Protein AF-A0A538EUS8-F1 (afdb_monomer)

Structure (mmCIF, N/CA/C/O backbone):
data_AF-A0A538EUS8-F1
#
_entry.id   AF-A0A538EUS8-F1
#
loop_
_atom_site.group_PDB
_atom_site.id
_atom_site.type_symbol
_atom_site.label_atom_id
_atom_site.label_alt_id
_atom_site.label_comp_id
_atom_site.label_asym_id
_atom_site.label_entity_id
_atom_site.label_seq_id
_atom_site.pdbx_PDB_ins_code
_atom_site.Cartn_x
_atom_site.Cartn_y
_atom_site.Cartn_z
_atom_site.occupancy
_atom_site.B_iso_or_equiv
_atom_site.auth_seq_id
_atom_site.auth_comp_id
_atom_site.auth_asym_id
_atom_site.auth_atom_id
_atom_site.pdbx_PDB_model_num
ATOM 1 N N . PHE A 1 1 ? -27.873 -6.594 20.654 1.00 51.47 1 PHE A N 1
ATOM 2 C CA . PHE A 1 1 ? -27.696 -7.081 22.037 1.00 51.47 1 PHE A CA 1
ATOM 3 C C . PHE A 1 1 ? -28.253 -6.101 23.078 1.00 51.47 1 PHE A C 1
ATOM 5 O O . PHE A 1 1 ? -29.134 -6.495 23.825 1.00 51.47 1 PHE A O 1
ATOM 12 N N . LEU A 1 2 ? -27.895 -4.807 23.049 1.00 45.22 2 LEU A N 1
ATOM 13 C CA . LEU A 1 2 ? -28.419 -3.790 23.991 1.00 45.22 2 LEU A CA 1
ATOM 14 C C . LEU A 1 2 ? -29.955 -3.593 23.990 1.00 45.22 2 LEU A C 1
ATOM 16 O O . LEU A 1 2 ? -30.515 -3.174 24.993 1.00 45.22 2 LEU A O 1
ATOM 20 N N . LYS A 1 3 ? -30.667 -3.948 22.908 1.00 45.25 3 LYS A N 1
ATOM 21 C CA . LYS A 1 3 ? -32.144 -3.866 22.838 1.00 45.25 3 LYS A CA 1
ATOM 22 C C . LYS A 1 3 ? -32.877 -4.938 23.659 1.00 45.25 3 LYS A C 1
ATOM 24 O O . LYS A 1 3 ? -34.002 -4.697 24.077 1.00 45.25 3 LYS A O 1
ATOM 29 N N . LEU A 1 4 ? -32.254 -6.094 23.906 1.00 46.91 4 LEU A N 1
ATOM 30 C CA . LEU A 1 4 ? -32.854 -7.154 24.732 1.00 46.91 4 LEU A CA 1
ATOM 31 C C . LEU A 1 4 ? -32.669 -6.904 26.237 1.00 46.91 4 LEU A C 1
ATOM 33 O O . LEU A 1 4 ? -33.406 -7.476 27.031 1.00 46.91 4 LEU A O 1
ATOM 37 N N . LEU A 1 5 ? -31.759 -6.003 26.629 1.00 50.53 5 LEU A N 1
ATOM 38 C CA . LEU A 1 5 ? -31.560 -5.621 28.032 1.00 50.53 5 LEU A CA 1
ATOM 39 C C . LEU A 1 5 ? -32.586 -4.576 28.518 1.00 50.53 5 LEU A C 1
ATOM 41 O O . LEU A 1 5 ? -32.917 -4.532 29.697 1.00 50.53 5 LEU A O 1
ATOM 45 N N . VAL A 1 6 ? -33.154 -3.779 27.603 1.00 53.56 6 VAL A N 1
ATOM 46 C CA . VAL A 1 6 ? -34.206 -2.785 27.911 1.00 53.56 6 VAL A CA 1
ATOM 47 C C . VAL A 1 6 ? -35.531 -3.459 28.296 1.00 53.56 6 VAL A C 1
ATOM 49 O O . VAL A 1 6 ? -36.313 -2.905 29.065 1.00 53.56 6 VAL A O 1
ATOM 52 N N . ALA A 1 7 ? -35.782 -4.680 27.812 1.00 49.28 7 ALA A N 1
ATOM 53 C CA . ALA A 1 7 ? -37.027 -5.398 28.083 1.00 49.28 7 ALA A CA 1
ATOM 54 C C . ALA A 1 7 ? -37.181 -5.814 29.560 1.00 49.28 7 ALA A C 1
ATOM 56 O O . ALA A 1 7 ? -38.305 -5.874 30.054 1.00 49.28 7 ALA A O 1
ATOM 57 N N . GLN A 1 8 ? -36.081 -6.040 30.287 1.00 45.50 8 GLN A N 1
ATOM 58 C CA . GLN A 1 8 ? -36.129 -6.409 31.710 1.00 45.50 8 GLN A CA 1
ATOM 59 C C . GLN A 1 8 ? -36.223 -5.193 32.651 1.00 45.50 8 GLN A C 1
ATOM 61 O O . GLN A 1 8 ? -36.631 -5.337 33.800 1.00 45.50 8 GLN A O 1
ATOM 66 N N . MET A 1 9 ? -35.942 -3.979 32.158 1.00 50.12 9 MET A N 1
ATOM 67 C CA . MET A 1 9 ? -36.092 -2.724 32.912 1.00 50.12 9 MET A CA 1
ATOM 68 C C . MET A 1 9 ? -37.545 -2.261 33.066 1.00 50.12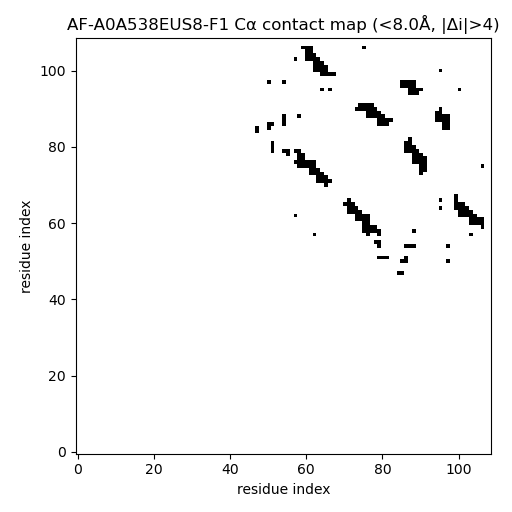 9 MET A C 1
ATOM 70 O O . MET A 1 9 ? -37.822 -1.391 33.886 1.00 50.12 9 MET A O 1
ATOM 74 N N . LYS A 1 10 ? -38.497 -2.847 32.327 1.00 49.47 10 LYS A N 1
ATOM 75 C CA . LYS A 1 10 ? -39.924 -2.506 32.455 1.00 49.47 10 LYS A CA 1
ATOM 76 C C . LYS A 1 10 ? -40.534 -2.951 33.802 1.00 49.47 10 LYS A C 1
ATOM 78 O O . LYS A 1 10 ? -41.692 -2.645 34.060 1.00 49.47 10 LYS A O 1
ATOM 83 N N . TYR A 1 11 ? -39.761 -3.650 34.643 1.00 52.44 11 TYR A N 1
ATOM 84 C CA . TYR A 1 11 ? -40.177 -4.184 35.944 1.00 52.44 11 TYR A CA 1
ATOM 85 C C . TYR A 1 11 ? -39.398 -3.639 37.158 1.00 52.44 11 TYR A C 1
ATOM 87 O O . TYR A 1 11 ? -39.551 -4.188 38.246 1.00 52.44 11 TYR A O 1
ATOM 95 N N . GLN A 1 12 ? -38.573 -2.591 37.022 1.00 48.00 12 GLN A N 1
ATOM 96 C CA . GLN A 1 12 ? -37.875 -2.016 38.183 1.00 48.00 12 GLN A CA 1
ATOM 97 C C . GLN A 1 12 ? -38.577 -0.772 38.744 1.00 48.00 12 GLN A C 1
ATOM 99 O O . GLN A 1 12 ? -39.004 0.115 38.008 1.00 48.00 12 GLN A O 1
ATOM 104 N N . ASP A 1 13 ? -38.709 -0.773 40.071 1.00 56.91 13 ASP A N 1
ATOM 105 C CA . ASP A 1 13 ? -39.372 0.221 40.912 1.00 56.91 13 ASP A CA 1
ATOM 106 C C . ASP A 1 13 ? -38.793 1.646 40.703 1.00 56.91 13 ASP A C 1
ATOM 108 O O . ASP A 1 13 ? -37.571 1.800 40.592 1.00 56.91 13 ASP A O 1
ATOM 112 N N . PRO A 1 14 ? -39.624 2.708 40.640 1.00 51.75 14 PRO A N 1
ATOM 113 C CA . PRO A 1 14 ? -39.258 4.018 40.085 1.00 51.75 14 PRO A CA 1
ATOM 114 C C . PRO A 1 14 ? -38.355 4.889 40.970 1.00 51.75 14 PRO A C 1
ATOM 116 O O . PRO A 1 14 ? -38.016 6.005 40.577 1.00 51.75 14 PRO A O 1
ATOM 119 N N . SER A 1 15 ? -38.009 4.451 42.181 1.00 60.75 15 SER A N 1
ATOM 120 C CA . SER A 1 15 ? -37.505 5.354 43.224 1.00 60.75 15 SER A CA 1
ATOM 121 C C . SER A 1 15 ? -36.009 5.710 43.153 1.00 60.75 15 SER A C 1
ATOM 123 O O . SER A 1 15 ? -35.608 6.650 43.838 1.00 60.75 15 SER A O 1
ATOM 125 N N . LYS A 1 16 ? -35.181 5.063 42.306 1.00 56.22 16 LYS A N 1
ATOM 126 C CA . LYS A 1 16 ? -33.776 5.481 42.033 1.00 56.22 16 LYS A CA 1
ATOM 127 C C . LYS A 1 16 ? -33.279 5.178 40.597 1.00 56.22 16 LYS A C 1
ATOM 129 O O . LYS A 1 16 ? -32.401 4.337 40.418 1.00 56.22 16 LYS A O 1
ATOM 134 N N . PRO A 1 17 ? -33.775 5.866 39.552 1.00 54.31 17 PRO A N 1
ATOM 135 C CA . PRO A 1 17 ? -33.469 5.527 38.158 1.00 54.31 17 PRO A CA 1
ATOM 136 C C . PRO A 1 17 ? -32.224 6.219 37.559 1.00 54.31 17 PRO A C 1
ATOM 138 O O . PRO A 1 17 ? -31.904 5.971 36.398 1.00 54.31 17 PRO A O 1
ATOM 141 N N . MET A 1 18 ? -31.519 7.102 38.280 1.00 55.38 18 MET A N 1
ATOM 142 C CA . MET A 1 18 ? -30.511 7.982 37.653 1.00 55.38 18 MET A CA 1
ATOM 143 C C . MET A 1 18 ? -29.103 7.374 37.494 1.00 55.38 18 MET A C 1
ATOM 145 O O . MET A 1 18 ? -28.521 7.534 36.424 1.00 55.38 18 MET A O 1
ATOM 149 N N . ASP A 1 19 ? -28.577 6.618 38.465 1.00 60.19 19 ASP A N 1
ATOM 150 C CA . ASP A 1 19 ? -27.196 6.088 38.383 1.00 60.19 19 ASP A CA 1
ATOM 151 C C . ASP A 1 19 ? -27.028 4.983 37.328 1.00 60.19 19 ASP A C 1
ATOM 153 O O . ASP A 1 19 ? -26.066 4.963 36.559 1.00 60.19 19 ASP A O 1
ATOM 157 N N . SER A 1 20 ? -27.996 4.066 37.237 1.00 60.88 20 SER A N 1
ATOM 158 C CA . SER A 1 20 ? -27.915 2.930 36.304 1.00 60.88 20 SER A CA 1
ATOM 159 C C . SER A 1 20 ? -28.116 3.353 34.846 1.00 60.88 20 SER A C 1
ATOM 161 O O . SER A 1 20 ? -27.465 2.818 33.950 1.00 60.88 20 SER A O 1
ATOM 163 N N . ASN A 1 21 ? -28.962 4.359 34.600 1.00 65.25 21 ASN A N 1
ATOM 164 C CA . ASN A 1 21 ? -29.169 4.909 33.261 1.00 65.25 21 ASN A CA 1
ATOM 165 C C . ASN A 1 21 ? -27.940 5.678 32.762 1.00 65.25 21 ASN A C 1
ATOM 167 O O . ASN A 1 21 ? -27.593 5.577 31.585 1.00 65.25 21 ASN A O 1
ATOM 171 N N . GLN A 1 22 ? -27.257 6.412 33.646 1.00 65.56 22 GLN A N 1
ATOM 172 C CA . GLN A 1 22 ? -26.055 7.163 33.287 1.00 65.56 22 GLN A CA 1
ATOM 173 C C . GLN A 1 22 ? -24.863 6.236 33.013 1.00 65.56 22 GLN A C 1
ATOM 175 O O . GLN A 1 22 ? -24.156 6.437 32.023 1.00 65.56 22 GLN A O 1
ATOM 180 N N . LEU A 1 23 ? -24.687 5.178 33.813 1.00 71.19 23 LEU A N 1
ATOM 181 C CA . LEU A 1 23 ? -23.674 4.150 33.560 1.00 71.19 23 LEU A CA 1
ATOM 182 C C . LEU A 1 23 ? -23.951 3.404 32.246 1.00 71.19 23 LEU A C 1
ATOM 184 O O . LEU A 1 23 ? -23.049 3.253 31.428 1.00 71.19 23 LEU A O 1
ATOM 188 N N . MET A 1 24 ? -25.206 3.013 31.989 1.00 71.38 24 MET A N 1
ATOM 189 C CA . MET A 1 24 ? -25.580 2.332 30.745 1.00 71.38 24 MET A CA 1
ATOM 190 C C . MET A 1 24 ? -25.383 3.222 29.509 1.00 71.38 24 MET A C 1
ATOM 192 O O . MET A 1 24 ? -24.920 2.738 28.475 1.00 71.38 24 MET A O 1
ATOM 196 N N . ALA A 1 25 ? -25.685 4.521 29.607 1.00 75.19 25 ALA A N 1
ATOM 197 C CA . ALA A 1 25 ? -25.429 5.483 28.535 1.00 75.19 25 ALA A CA 1
ATOM 198 C C . ALA A 1 25 ? -23.924 5.651 28.256 1.00 75.19 25 ALA A C 1
ATOM 200 O O . ALA A 1 25 ? -23.511 5.690 27.093 1.00 75.19 25 ALA A O 1
ATOM 201 N N . GLN A 1 26 ? -23.091 5.686 29.300 1.00 70.31 26 GLN A N 1
ATOM 202 C CA . GLN A 1 26 ? -21.635 5.710 29.143 1.00 70.31 26 GLN A CA 1
ATOM 203 C C . GLN A 1 26 ? -21.117 4.416 28.507 1.00 70.31 26 GLN A C 1
ATOM 205 O O . GLN A 1 26 ? -20.385 4.485 27.523 1.00 70.31 26 GLN A O 1
ATOM 210 N N . THR A 1 27 ? -21.547 3.241 28.978 1.00 81.12 27 THR A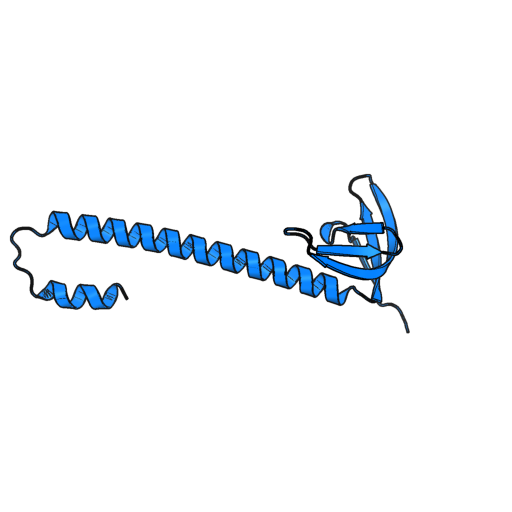 N 1
ATOM 211 C CA . THR A 1 27 ? -21.151 1.953 28.385 1.00 81.12 27 THR A CA 1
ATOM 212 C C . THR A 1 27 ? -21.570 1.852 26.920 1.00 81.12 27 THR A C 1
ATOM 214 O O . THR A 1 27 ? -20.765 1.453 26.087 1.00 81.12 27 THR A O 1
ATOM 217 N N . ALA A 1 28 ? -22.790 2.273 26.570 1.00 78.94 28 ALA A N 1
ATOM 218 C CA . ALA A 1 28 ? -23.247 2.290 25.181 1.00 78.94 28 ALA A CA 1
ATOM 219 C C . ALA A 1 28 ? -22.374 3.194 24.291 1.00 78.94 28 ALA A C 1
ATOM 221 O O . ALA A 1 28 ? -22.106 2.839 23.142 1.00 78.94 28 ALA A O 1
ATOM 222 N N . THR A 1 29 ? -21.904 4.324 24.828 1.00 80.12 29 THR A N 1
ATOM 223 C CA . THR A 1 29 ? -20.993 5.243 24.129 1.00 80.12 29 THR A CA 1
ATOM 224 C C . THR A 1 29 ? -19.622 4.599 23.923 1.00 80.12 29 THR A C 1
ATOM 226 O O . THR A 1 29 ? -19.109 4.598 22.806 1.00 80.12 29 THR A O 1
ATOM 229 N N . PHE A 1 30 ? -19.059 3.968 24.958 1.00 84.69 30 PHE A N 1
ATOM 230 C CA . PHE A 1 30 ? -17.801 3.223 24.844 1.00 84.69 30 PHE A CA 1
ATOM 231 C C . PHE A 1 30 ? -17.898 2.081 23.826 1.00 84.69 30 PHE A C 1
ATOM 233 O O . PHE A 1 30 ? -17.069 2.003 22.923 1.00 84.69 30 PHE A O 1
ATOM 240 N N . THR A 1 31 ? -18.954 1.263 23.879 1.00 87.75 31 THR A N 1
ATOM 241 C CA . THR A 1 31 ? -19.173 0.179 22.908 1.00 87.75 31 THR A CA 1
ATOM 242 C C . THR A 1 31 ? -19.317 0.701 21.476 1.00 87.75 31 THR A C 1
ATOM 244 O O . THR A 1 31 ? -18.872 0.043 20.535 1.00 87.75 31 THR A O 1
ATOM 247 N N . GLN A 1 32 ? -19.922 1.877 21.271 1.00 89.12 32 GLN A N 1
ATOM 248 C CA . GLN A 1 32 ? -19.965 2.501 19.945 1.00 89.12 32 GLN A CA 1
ATOM 249 C C . GLN A 1 32 ? -18.566 2.885 19.456 1.00 89.12 32 GLN A C 1
ATOM 251 O O . GLN A 1 32 ? -18.228 2.575 18.316 1.00 89.12 32 GLN A O 1
ATOM 256 N N . VAL A 1 33 ? -17.738 3.500 20.303 1.00 92.44 33 VAL A N 1
ATOM 257 C CA . VAL A 1 33 ? -16.355 3.868 19.955 1.00 92.44 33 VAL A CA 1
ATOM 258 C C . VAL A 1 33 ? -15.504 2.632 19.648 1.00 92.44 33 VAL A C 1
ATOM 260 O O . VAL A 1 33 ? -14.770 2.618 18.658 1.00 92.44 33 VAL A O 1
ATOM 263 N N . GLU A 1 34 ? -15.641 1.564 20.432 1.00 91.19 34 GLU A N 1
ATOM 264 C CA . GLU A 1 34 ? -14.970 0.286 20.171 1.00 91.19 34 GLU A CA 1
ATOM 265 C C . GLU A 1 34 ? -15.388 -0.299 18.819 1.00 91.19 34 GLU A C 1
ATOM 267 O O . GLU A 1 34 ? -14.535 -0.665 18.012 1.00 91.19 34 GLU A O 1
ATOM 272 N N . LYS A 1 35 ? -16.694 -0.321 18.521 1.00 90.88 35 LYS A N 1
ATOM 273 C CA . LYS A 1 35 ? -17.204 -0.819 17.235 1.00 90.88 35 LYS A CA 1
ATOM 274 C C . LYS A 1 35 ? -16.753 0.032 16.052 1.00 90.88 35 LYS A C 1
ATOM 276 O O . LYS A 1 35 ? -16.444 -0.519 14.998 1.00 90.88 35 LYS A O 1
ATOM 281 N N . LEU A 1 36 ? -16.671 1.352 16.218 1.00 93.69 36 LEU A N 1
ATOM 282 C CA . LEU A 1 36 ? -16.088 2.240 15.210 1.00 93.69 36 LEU A CA 1
ATOM 283 C C . LEU A 1 36 ? -14.606 1.917 14.981 1.00 93.69 36 LEU A C 1
ATOM 285 O O . LEU A 1 36 ? -14.168 1.830 13.838 1.00 93.69 36 LEU A O 1
ATOM 289 N N . THR A 1 37 ? -13.851 1.667 16.048 1.00 94.00 37 THR A N 1
ATOM 290 C CA . THR A 1 37 ? -12.427 1.302 15.970 1.00 94.00 37 THR A CA 1
ATOM 291 C C . THR A 1 37 ? -12.217 -0.050 15.274 1.00 94.00 37 THR A C 1
ATOM 293 O O . THR A 1 37 ? -11.342 -0.187 14.416 1.00 94.00 37 THR A O 1
ATOM 296 N N . GLU A 1 38 ? -13.057 -1.044 15.575 1.00 95.00 38 GLU A N 1
ATOM 297 C CA . GLU A 1 38 ? -13.058 -2.356 14.912 1.00 95.00 38 GLU A CA 1
ATOM 298 C C . GLU A 1 38 ? -13.384 -2.231 13.414 1.00 95.00 38 GLU A C 1
ATOM 300 O O . GLU A 1 38 ? -12.726 -2.845 12.567 1.00 95.00 38 GLU A O 1
ATOM 305 N N . MET A 1 39 ? -14.352 -1.378 13.065 1.00 94.94 39 MET A N 1
ATOM 306 C CA . MET A 1 39 ? -14.714 -1.101 11.675 1.00 94.94 39 MET A CA 1
ATOM 307 C C . MET A 1 39 ? -13.565 -0.436 10.908 1.00 94.94 39 MET A C 1
ATOM 309 O O . MET A 1 39 ? -13.259 -0.854 9.792 1.00 94.94 39 MET A O 1
ATOM 313 N N . LEU A 1 40 ? -12.900 0.558 11.505 1.00 94.75 40 LEU A N 1
ATOM 314 C CA . LEU A 1 40 ? -11.730 1.210 10.907 1.00 94.75 40 LEU A CA 1
ATOM 315 C C . LEU A 1 40 ? -10.587 0.213 10.675 1.00 94.75 40 LEU A C 1
ATOM 317 O O . LEU A 1 40 ? -9.985 0.201 9.604 1.00 94.75 40 LEU A O 1
ATOM 321 N N . THR A 1 41 ? -10.338 -0.674 11.639 1.00 94.25 41 THR A N 1
ATOM 322 C CA . THR A 1 41 ? -9.321 -1.730 11.514 1.00 94.25 41 THR A CA 1
ATOM 323 C C . THR A 1 41 ? -9.652 -2.685 10.366 1.00 94.25 41 THR A C 1
ATOM 325 O O . THR A 1 41 ? -8.802 -2.970 9.525 1.00 94.25 41 THR A O 1
ATOM 328 N N . THR A 1 42 ? -10.911 -3.121 10.276 1.00 94.81 42 THR A N 1
ATOM 329 C CA . THR A 1 42 ? -11.383 -3.998 9.193 1.00 94.81 42 THR A CA 1
ATOM 330 C C . THR A 1 42 ? -11.245 -3.324 7.828 1.00 94.81 42 THR A C 1
ATOM 332 O O . THR A 1 42 ? -10.786 -3.942 6.866 1.00 94.81 42 THR A O 1
ATOM 335 N N . GLN A 1 43 ? -11.591 -2.038 7.735 1.00 95.31 43 GLN A N 1
ATOM 336 C CA . GLN A 1 43 ? -11.429 -1.258 6.510 1.00 95.31 43 GLN A CA 1
ATOM 337 C C . GLN A 1 43 ? -9.953 -1.164 6.100 1.00 95.31 43 GLN A C 1
ATOM 339 O O . GLN A 1 43 ? -9.630 -1.355 4.928 1.00 95.31 43 GLN A O 1
ATOM 344 N N . GLN A 1 44 ? -9.047 -0.947 7.055 1.00 91.75 44 GLN A N 1
ATOM 345 C CA . GLN A 1 44 ? -7.613 -0.919 6.784 1.00 91.75 44 GLN A CA 1
ATOM 346 C C . GLN A 1 44 ? -7.101 -2.269 6.257 1.00 91.75 44 GLN A C 1
ATOM 348 O O . GLN A 1 44 ? -6.331 -2.295 5.295 1.00 91.75 44 GLN A O 1
ATOM 353 N N . SER A 1 45 ? -7.554 -3.389 6.829 1.00 91.62 45 SER A N 1
ATOM 354 C CA . SER A 1 45 ? -7.222 -4.732 6.334 1.00 91.62 45 SER A CA 1
ATOM 355 C C . SER A 1 45 ? -7.733 -4.970 4.911 1.00 91.62 45 SER A C 1
ATOM 357 O O . SER A 1 45 ? -7.001 -5.516 4.087 1.00 91.62 45 SER A O 1
ATOM 359 N N . MET A 1 46 ? -8.948 -4.512 4.595 1.00 94.12 46 MET A N 1
ATOM 360 C CA . MET A 1 46 ? -9.520 -4.598 3.245 1.00 94.12 46 MET A CA 1
ATOM 361 C C . MET A 1 46 ? -8.705 -3.805 2.220 1.00 94.12 46 MET A C 1
ATOM 363 O O . MET A 1 46 ? -8.401 -4.320 1.145 1.00 94.12 46 MET A O 1
ATOM 367 N N . VAL A 1 47 ? -8.292 -2.581 2.562 1.00 92.31 47 VAL A N 1
ATOM 368 C CA . VAL A 1 47 ? -7.425 -1.763 1.697 1.00 92.31 47 VAL A CA 1
ATOM 369 C C . VAL A 1 47 ? -6.086 -2.463 1.455 1.00 92.31 47 VAL A C 1
ATOM 371 O O . VAL A 1 47 ? -5.618 -2.519 0.318 1.00 92.31 47 VAL A O 1
ATOM 374 N N . THR A 1 48 ? -5.480 -3.044 2.492 1.00 91.50 48 THR A N 1
ATOM 375 C CA . THR A 1 48 ? -4.227 -3.803 2.357 1.00 91.50 48 THR A CA 1
ATOM 376 C C . THR A 1 48 ? -4.397 -5.022 1.448 1.00 91.50 48 THR A C 1
ATOM 378 O O . THR A 1 48 ? -3.559 -5.251 0.575 1.00 91.50 48 THR A O 1
ATOM 381 N N . ALA A 1 49 ? -5.492 -5.773 1.595 1.00 91.88 49 ALA A N 1
ATOM 382 C CA . ALA A 1 49 ? -5.796 -6.918 0.740 1.00 91.88 49 ALA A CA 1
ATOM 383 C C . ALA A 1 49 ? -5.995 -6.506 -0.729 1.00 91.88 49 ALA A C 1
ATOM 385 O O . ALA A 1 49 ? -5.441 -7.140 -1.623 1.00 91.88 49 ALA A O 1
ATOM 386 N N . GLN A 1 50 ? -6.709 -5.405 -0.986 1.00 92.88 50 GLN A N 1
ATOM 387 C CA . GLN A 1 50 ? -6.910 -4.882 -2.339 1.00 92.88 50 GLN A CA 1
ATOM 388 C C . GLN A 1 50 ? -5.593 -4.440 -2.987 1.00 92.88 50 GLN A C 1
ATOM 390 O O . GLN A 1 50 ? -5.356 -4.718 -4.162 1.00 92.88 50 GLN A O 1
ATOM 395 N N . ARG A 1 51 ? -4.710 -3.783 -2.225 1.00 92.06 51 ARG A N 1
ATOM 396 C CA . ARG A 1 51 ? -3.373 -3.408 -2.707 1.00 92.06 51 ARG A CA 1
ATOM 397 C C . ARG A 1 51 ? -2.538 -4.636 -3.047 1.00 92.06 51 ARG A C 1
ATOM 399 O O . ARG A 1 51 ? -1.880 -4.646 -4.081 1.00 92.06 51 ARG A O 1
ATOM 406 N N . LEU A 1 52 ? -2.565 -5.663 -2.194 1.00 91.88 52 LEU A N 1
ATOM 407 C CA . LEU A 1 52 ? -1.858 -6.913 -2.458 1.00 91.88 52 LEU A CA 1
ATOM 408 C C . LEU A 1 52 ? -2.400 -7.596 -3.717 1.00 91.88 52 LEU A C 1
ATOM 410 O O . LEU A 1 52 ? -1.601 -8.005 -4.547 1.00 91.88 52 LEU A O 1
ATOM 414 N N . GLN A 1 53 ? -3.722 -7.643 -3.900 1.00 93.06 53 GLN A N 1
ATOM 415 C CA . GLN A 1 53 ? -4.329 -8.186 -5.116 1.00 93.06 53 GLN A CA 1
ATOM 416 C C . GLN A 1 53 ? -3.867 -7.424 -6.364 1.00 93.06 53 GLN A C 1
ATOM 418 O O . GLN A 1 53 ? -3.406 -8.041 -7.317 1.00 93.06 53 GLN A O 1
ATOM 423 N N . ALA A 1 54 ? -3.909 -6.089 -6.338 1.00 91.62 54 ALA A N 1
ATOM 424 C CA . ALA A 1 54 ? -3.430 -5.270 -7.450 1.00 91.62 54 ALA A CA 1
ATOM 425 C C . ALA A 1 54 ? -1.941 -5.519 -7.746 1.00 91.62 54 ALA A C 1
ATOM 427 O O . ALA A 1 54 ? -1.548 -5.620 -8.904 1.00 91.62 54 ALA A O 1
ATOM 428 N N . ALA A 1 55 ? -1.116 -5.660 -6.706 1.00 92.69 55 ALA A N 1
ATOM 429 C CA . ALA A 1 55 ? 0.297 -5.981 -6.852 1.00 92.69 55 ALA A CA 1
ATOM 430 C C . ALA A 1 55 ? 0.516 -7.391 -7.433 1.00 92.69 55 ALA A C 1
ATOM 432 O O . ALA A 1 55 ? 1.359 -7.569 -8.310 1.00 92.69 55 ALA A O 1
ATOM 433 N N . SER A 1 56 ? -0.265 -8.383 -6.995 1.00 92.12 56 SER A N 1
ATOM 434 C CA . SER A 1 56 ? -0.260 -9.740 -7.549 1.00 92.12 56 SER A CA 1
ATOM 435 C C . SER A 1 56 ? -0.666 -9.759 -9.022 1.00 92.12 56 SER A C 1
ATOM 437 O O . SER A 1 56 ? -0.020 -10.438 -9.813 1.00 92.12 56 SER A O 1
ATOM 439 N N . ASP A 1 57 ? -1.659 -8.960 -9.413 1.00 92.56 57 ASP A N 1
ATOM 440 C CA . ASP A 1 57 ? -2.098 -8.841 -10.807 1.00 92.56 57 ASP A CA 1
ATOM 441 C C . ASP A 1 57 ? -1.031 -8.191 -11.706 1.00 92.56 57 ASP A C 1
ATOM 443 O O . ASP A 1 57 ? -1.067 -8.338 -12.929 1.00 92.56 57 ASP A O 1
ATOM 447 N N . MET A 1 58 ? -0.084 -7.442 -11.137 1.00 93.25 58 MET A N 1
ATOM 448 C CA . MET A 1 58 ? 1.028 -6.859 -11.891 1.00 93.25 58 MET A CA 1
ATOM 449 C C . MET A 1 58 ? 2.167 -7.850 -12.130 1.00 93.25 58 MET A C 1
ATOM 451 O O . MET A 1 58 ? 2.987 -7.600 -13.010 1.00 93.25 58 MET A O 1
ATOM 455 N N . VAL A 1 59 ? 2.234 -8.970 -11.404 1.00 94.38 59 VAL A N 1
ATOM 456 C CA . VAL A 1 59 ? 3.274 -9.987 -11.617 1.00 94.38 59 VAL A CA 1
ATOM 457 C C . VAL A 1 59 ? 3.184 -10.528 -13.047 1.00 94.38 59 VAL A C 1
ATOM 45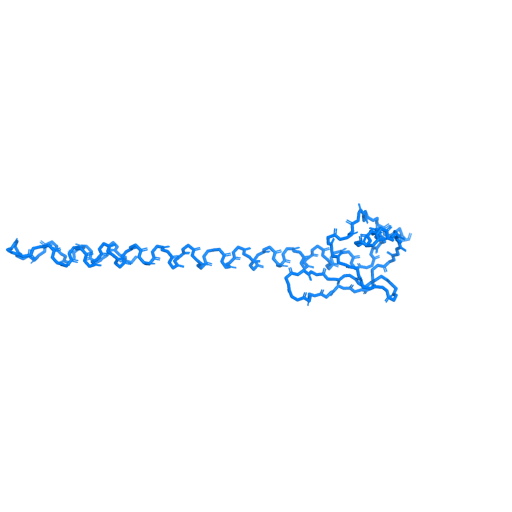9 O O . VAL A 1 59 ? 2.120 -10.912 -13.522 1.00 94.38 59 VAL A O 1
ATOM 462 N N . GLY A 1 60 ? 4.313 -10.523 -13.757 1.00 93.75 60 GLY A N 1
ATOM 463 C CA . GLY A 1 60 ? 4.404 -10.895 -15.170 1.00 93.75 60 GLY A CA 1
ATOM 464 C C . GLY A 1 60 ? 4.021 -9.785 -16.156 1.00 93.75 60 GLY A C 1
ATOM 465 O O . GLY A 1 60 ? 4.207 -9.963 -17.360 1.00 93.75 60 GLY A O 1
ATOM 466 N N . ARG A 1 61 ? 3.531 -8.631 -15.684 1.00 94.50 61 ARG A N 1
ATOM 467 C CA . ARG A 1 61 ? 3.279 -7.441 -16.510 1.00 94.50 61 ARG A CA 1
ATOM 468 C C . ARG A 1 61 ? 4.483 -6.508 -16.517 1.00 94.50 61 ARG A C 1
ATOM 470 O O . ARG A 1 61 ? 5.315 -6.530 -15.608 1.00 94.50 61 ARG A O 1
ATOM 477 N N . THR A 1 62 ? 4.554 -5.668 -17.545 1.00 94.88 62 THR A N 1
ATOM 478 C CA . THR A 1 62 ? 5.555 -4.602 -17.633 1.00 94.88 62 THR A CA 1
ATOM 479 C C . THR A 1 62 ? 5.008 -3.356 -16.957 1.00 94.88 62 THR A C 1
ATOM 481 O O . THR A 1 62 ? 3.931 -2.881 -17.314 1.00 94.88 62 THR A O 1
ATOM 484 N N . VAL A 1 63 ? 5.748 -2.808 -15.999 1.00 95.31 63 VAL A N 1
ATOM 485 C CA . VAL A 1 63 ? 5.384 -1.571 -15.300 1.00 95.31 63 VAL A CA 1
ATOM 486 C C . VAL A 1 63 ? 6.396 -0.476 -15.595 1.00 95.31 63 VAL A C 1
ATOM 488 O O . VAL A 1 63 ? 7.577 -0.756 -15.806 1.00 95.31 63 VAL A O 1
ATOM 491 N N . SER A 1 64 ? 5.934 0.769 -15.604 1.00 95.56 64 SER A N 1
ATOM 492 C CA . SER A 1 64 ? 6.780 1.961 -15.525 1.00 95.56 64 SER A CA 1
ATOM 493 C C . SER A 1 64 ? 6.656 2.541 -14.124 1.00 95.56 64 SER A C 1
ATOM 495 O O . SER A 1 64 ? 5.566 2.543 -13.546 1.00 95.56 64 SER A O 1
ATOM 497 N N . TYR A 1 65 ? 7.761 3.014 -13.563 1.00 94.81 65 TYR A N 1
ATOM 498 C CA . TYR A 1 65 ? 7.794 3.552 -12.211 1.00 94.81 65 TYR A CA 1
ATOM 499 C C . TYR A 1 65 ? 8.684 4.782 -12.108 1.00 94.81 65 TYR A C 1
ATOM 501 O O . TYR A 1 65 ? 9.616 4.958 -12.894 1.00 94.81 65 TYR A O 1
ATOM 509 N N . THR A 1 66 ? 8.402 5.596 -11.095 1.00 94.06 66 THR A N 1
ATOM 510 C CA . THR A 1 66 ? 9.210 6.748 -10.700 1.00 94.06 66 THR A CA 1
ATOM 511 C C . THR A 1 66 ? 9.484 6.652 -9.206 1.00 94.06 66 THR A C 1
ATOM 513 O O . THR A 1 66 ? 8.553 6.686 -8.401 1.00 94.06 66 THR A O 1
ATOM 516 N N . THR A 1 67 ? 10.750 6.503 -8.820 1.00 85.56 67 THR A N 1
ATOM 517 C CA . THR A 1 67 ? 11.136 6.492 -7.404 1.00 85.56 67 THR A CA 1
ATOM 518 C C . THR A 1 67 ? 11.009 7.890 -6.797 1.00 85.56 67 THR A C 1
ATOM 520 O O . THR A 1 67 ? 10.926 8.893 -7.510 1.00 85.56 67 THR A O 1
ATOM 523 N N . THR A 1 68 ? 11.032 7.977 -5.465 1.00 81.75 68 THR A N 1
ATOM 524 C CA . THR A 1 68 ? 11.019 9.255 -4.727 1.00 81.75 68 THR A CA 1
ATOM 525 C C . THR A 1 68 ? 12.151 10.192 -5.133 1.00 81.75 68 THR A C 1
ATOM 527 O O . THR A 1 68 ? 11.995 11.408 -5.083 1.00 81.75 68 THR A O 1
ATOM 530 N N . AS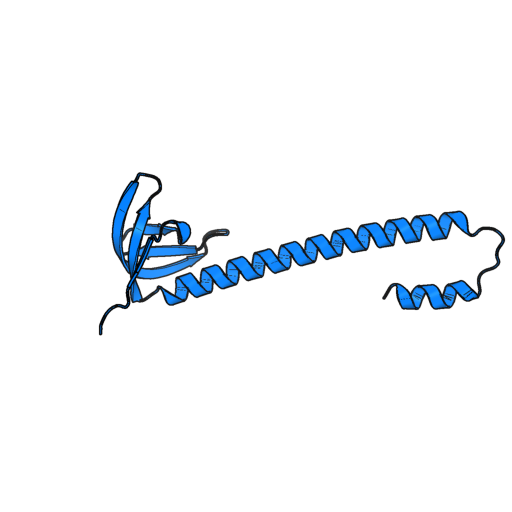P A 1 69 ? 13.261 9.624 -5.599 1.00 85.38 69 ASP A N 1
ATOM 531 C CA . ASP A 1 69 ? 14.465 10.352 -5.995 1.00 85.38 69 ASP A CA 1
ATOM 532 C C . ASP A 1 69 ? 14.403 10.801 -7.467 1.00 85.38 69 ASP A C 1
ATOM 534 O O . ASP A 1 69 ? 15.422 11.146 -8.063 1.00 85.38 69 ASP A O 1
ATOM 538 N N . GLY A 1 70 ? 13.224 10.725 -8.095 1.00 86.12 70 GLY A N 1
ATOM 539 C CA . GLY A 1 70 ? 12.982 11.130 -9.480 1.00 86.12 70 GLY A CA 1
ATOM 540 C C . GLY A 1 70 ? 13.506 10.154 -10.535 1.00 86.12 70 GLY A C 1
ATOM 541 O O . GLY A 1 70 ? 13.422 10.446 -11.728 1.00 86.12 70 GLY A O 1
ATOM 542 N N . HIS A 1 71 ? 14.030 8.992 -10.133 1.00 87.56 71 HIS A N 1
ATOM 543 C CA . HIS A 1 71 ? 14.525 8.004 -11.085 1.00 87.56 71 HIS A CA 1
ATOM 544 C C . HIS A 1 71 ? 13.351 7.277 -11.723 1.00 87.56 71 HIS A C 1
ATOM 546 O O . HIS A 1 71 ? 12.529 6.674 -11.032 1.00 87.56 71 HIS A O 1
ATOM 552 N N . THR A 1 72 ? 13.297 7.314 -13.050 1.00 93.50 72 THR A N 1
ATOM 553 C CA . THR A 1 72 ? 12.298 6.580 -13.823 1.00 93.50 72 THR A CA 1
ATOM 554 C C . THR A 1 72 ? 12.882 5.273 -14.334 1.00 93.50 72 THR A C 1
ATOM 556 O O . THR A 1 72 ? 14.067 5.183 -14.657 1.00 93.50 72 THR A O 1
ATOM 559 N N . GLY A 1 73 ? 12.051 4.241 -14.389 1.00 92.25 73 GLY A N 1
ATOM 560 C CA . GLY A 1 73 ? 12.438 2.936 -14.900 1.00 92.25 73 GLY A CA 1
ATOM 561 C C . GLY A 1 73 ? 11.239 2.174 -15.434 1.00 92.25 73 GLY A C 1
ATOM 562 O O . GLY A 1 73 ? 10.087 2.528 -15.182 1.00 92.25 73 GLY A O 1
ATOM 563 N N . SER A 1 74 ? 11.513 1.120 -16.194 1.00 94.19 74 SER A N 1
ATOM 564 C CA . SER A 1 74 ? 10.489 0.197 -16.663 1.00 94.19 74 SER A CA 1
ATOM 565 C C . SER A 1 74 ? 11.034 -1.221 -16.709 1.00 94.19 74 SER A C 1
ATOM 567 O O . SER A 1 74 ? 12.224 -1.433 -16.949 1.00 94.19 74 SER A O 1
ATOM 569 N N . GLY A 1 75 ? 10.166 -2.197 -16.471 1.00 93.69 75 GLY A N 1
ATOM 570 C CA . GLY A 1 75 ? 10.524 -3.603 -16.561 1.00 93.69 75 GLY A CA 1
ATOM 571 C C . GLY A 1 75 ? 9.381 -4.529 -16.176 1.00 93.69 75 GLY A C 1
ATOM 572 O O . GLY A 1 75 ? 8.311 -4.091 -15.755 1.00 93.69 75 GLY A O 1
ATOM 573 N N . VAL A 1 76 ? 9.622 -5.828 -16.334 1.00 95.56 76 VAL A N 1
ATOM 574 C CA . VAL A 1 76 ? 8.663 -6.870 -15.962 1.00 95.56 76 VAL A CA 1
ATOM 575 C C . VAL A 1 76 ? 8.721 -7.112 -14.457 1.00 95.56 76 VAL A C 1
ATOM 577 O O . VAL A 1 76 ? 9.804 -7.279 -13.887 1.00 95.56 76 VAL A O 1
ATOM 580 N N . VAL A 1 77 ? 7.555 -7.159 -13.818 1.00 95.69 77 VAL A N 1
ATOM 581 C CA . VAL A 1 77 ? 7.433 -7.504 -12.400 1.00 95.69 77 VAL A CA 1
ATOM 582 C C . VAL A 1 77 ? 7.635 -9.009 -12.227 1.00 95.69 77 VAL A C 1
ATOM 584 O O . VAL A 1 77 ? 6.877 -9.807 -12.774 1.00 95.69 77 VAL A O 1
ATOM 587 N N . SER A 1 78 ? 8.629 -9.410 -11.439 1.00 94.94 78 SER A N 1
ATOM 588 C CA . SER A 1 78 ? 8.921 -10.819 -11.149 1.00 94.94 78 SER A CA 1
ATOM 589 C C . SER A 1 78 ? 8.179 -11.342 -9.922 1.00 94.94 78 SER A C 1
ATOM 591 O O . SER A 1 78 ? 7.824 -12.516 -9.871 1.00 94.94 78 SER A O 1
ATOM 593 N N . SER A 1 79 ? 7.925 -10.491 -8.928 1.00 94.06 79 SER A N 1
ATOM 594 C CA . SER A 1 79 ? 7.137 -10.849 -7.747 1.00 94.06 79 SER A CA 1
ATOM 595 C C . SER A 1 79 ? 6.553 -9.616 -7.062 1.00 94.06 79 SER A C 1
ATOM 597 O O . SER A 1 79 ? 6.993 -8.492 -7.298 1.00 94.06 79 SER A O 1
ATOM 599 N N . ALA A 1 80 ? 5.566 -9.841 -6.199 1.00 94.19 80 ALA A N 1
ATOM 600 C CA . ALA A 1 80 ? 4.987 -8.837 -5.320 1.00 94.19 80 ALA A CA 1
ATOM 601 C C . ALA A 1 80 ? 5.079 -9.327 -3.872 1.00 94.19 80 ALA A C 1
ATOM 603 O O . ALA A 1 80 ? 4.777 -10.486 -3.583 1.00 94.19 80 ALA A O 1
ATOM 604 N N . LYS A 1 81 ? 5.485 -8.450 -2.955 1.00 92.69 81 LYS A N 1
ATOM 605 C CA . LYS A 1 81 ? 5.593 -8.747 -1.524 1.00 92.69 81 LYS A CA 1
ATOM 606 C C . LYS A 1 81 ? 4.950 -7.632 -0.718 1.00 92.69 81 LYS A C 1
ATOM 608 O O . LYS A 1 81 ? 5.162 -6.462 -1.003 1.00 92.69 81 LYS A O 1
ATOM 613 N N . LEU A 1 82 ? 4.218 -7.980 0.333 1.00 88.50 82 LEU A N 1
ATOM 614 C CA . LEU A 1 82 ? 3.767 -7.001 1.317 1.00 88.50 82 LEU A CA 1
ATOM 615 C C . LEU A 1 82 ? 4.861 -6.785 2.371 1.00 88.50 82 LEU A C 1
ATOM 617 O O . LEU A 1 82 ? 5.245 -7.730 3.063 1.00 88.50 82 LEU A O 1
ATOM 621 N N . SER A 1 83 ? 5.364 -5.554 2.488 1.00 82.00 83 SER A N 1
ATOM 622 C CA . SER A 1 83 ? 6.306 -5.150 3.536 1.00 82.00 83 SER A CA 1
ATOM 623 C C . SER A 1 83 ? 5.694 -3.997 4.331 1.00 82.00 83 SER A C 1
ATOM 625 O O . SER A 1 83 ? 5.739 -2.844 3.916 1.00 82.00 83 SER A O 1
ATOM 627 N N . GLY A 1 84 ? 5.064 -4.309 5.466 1.00 81.44 84 GLY A N 1
ATOM 628 C CA . GLY A 1 84 ? 4.268 -3.335 6.218 1.00 81.44 84 GLY A CA 1
ATOM 629 C C . GLY A 1 84 ? 2.876 -3.134 5.608 1.00 81.44 84 GLY A C 1
ATOM 630 O O . GLY A 1 84 ? 2.160 -4.105 5.377 1.00 81.44 84 GLY A O 1
ATOM 631 N N . SER A 1 85 ? 2.472 -1.881 5.381 1.00 80.62 85 SER A N 1
ATOM 632 C CA . SER A 1 85 ? 1.139 -1.510 4.868 1.00 80.62 85 SER A CA 1
ATOM 633 C C . SER A 1 85 ? 1.085 -1.288 3.351 1.00 80.62 85 SER A C 1
ATOM 635 O O . SER A 1 85 ? 0.003 -1.093 2.784 1.00 80.62 85 SER A O 1
ATOM 637 N N . GLU A 1 86 ? 2.237 -1.309 2.681 1.00 89.31 86 GLU A N 1
ATOM 638 C CA . GLU A 1 86 ? 2.345 -1.093 1.244 1.00 89.31 86 GLU A CA 1
ATOM 639 C C . GLU A 1 86 ? 3.031 -2.284 0.560 1.00 89.31 86 GLU A C 1
ATOM 641 O O . GLU A 1 86 ? 4.091 -2.735 1.006 1.00 89.31 86 GLU A O 1
ATOM 646 N N . PRO A 1 87 ? 2.441 -2.831 -0.517 1.00 93.31 87 PRO A N 1
ATOM 647 C CA . PRO A 1 87 ? 3.121 -3.810 -1.346 1.00 93.31 87 PRO A CA 1
ATOM 648 C C . PRO A 1 87 ? 4.300 -3.207 -2.109 1.00 93.31 87 PRO A C 1
ATOM 650 O O . PRO A 1 87 ? 4.251 -2.080 -2.599 1.00 93.31 87 PRO A O 1
ATOM 653 N N . THR A 1 88 ? 5.336 -4.013 -2.273 1.00 94.44 88 THR A N 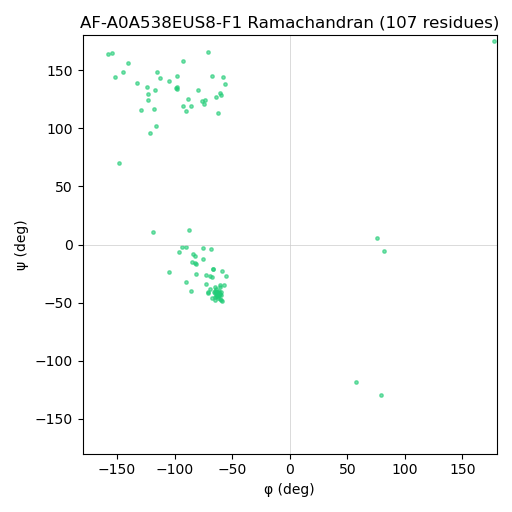1
ATOM 654 C CA . THR A 1 88 ? 6.516 -3.728 -3.079 1.00 94.44 88 THR A CA 1
ATOM 655 C C . THR A 1 88 ? 6.595 -4.742 -4.215 1.00 94.44 88 THR A C 1
ATOM 657 O O . THR A 1 88 ? 6.418 -5.946 -4.007 1.00 94.44 88 THR A O 1
ATOM 660 N N . LEU A 1 89 ? 6.841 -4.249 -5.421 1.00 94.50 89 LEU A N 1
ATOM 661 C CA . LEU A 1 89 ? 7.003 -5.017 -6.647 1.00 94.50 89 LEU A CA 1
ATOM 662 C C . LEU A 1 89 ? 8.491 -5.204 -6.930 1.00 94.50 89 LEU A C 1
ATOM 664 O O . LEU A 1 89 ? 9.261 -4.247 -6.871 1.00 94.50 89 LEU A O 1
ATOM 668 N N . LYS A 1 90 ? 8.897 -6.416 -7.295 1.00 94.75 90 LYS A N 1
ATOM 669 C CA . LYS A 1 90 ? 10.258 -6.684 -7.752 1.00 94.75 90 LYS A CA 1
ATOM 670 C C . LYS A 1 90 ? 10.331 -6.506 -9.262 1.00 94.75 90 LYS A C 1
ATOM 672 O O . LYS A 1 90 ? 9.718 -7.278 -9.993 1.00 94.75 90 LYS A O 1
ATOM 677 N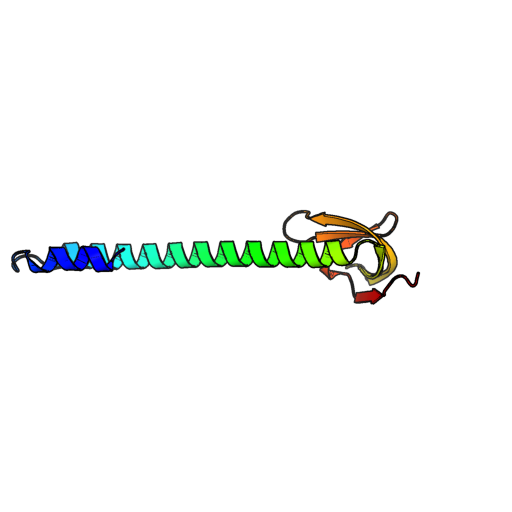 N . VAL A 1 91 ? 11.091 -5.522 -9.733 1.00 94.00 91 VAL A N 1
ATOM 678 C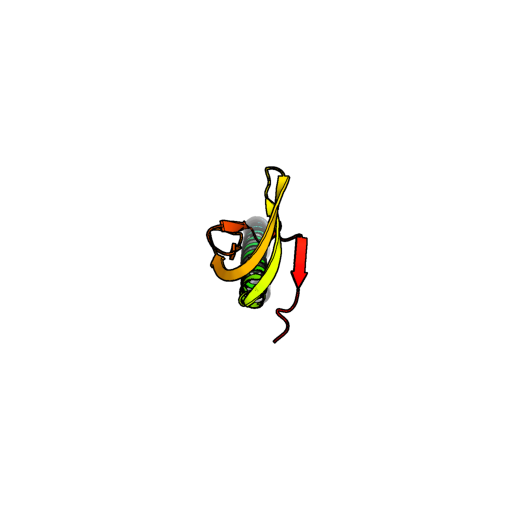 CA . VAL A 1 91 ? 11.338 -5.262 -11.158 1.00 94.00 91 VAL A CA 1
ATOM 679 C C . VAL A 1 91 ? 12.828 -5.454 -11.42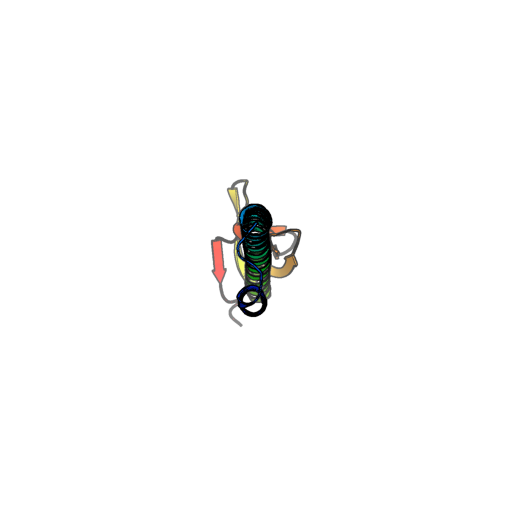8 1.00 94.00 91 VAL A C 1
ATOM 681 O O . VAL A 1 91 ? 13.657 -4.620 -11.065 1.00 94.00 91 VAL A O 1
ATOM 684 N N . GLY A 1 92 ? 13.197 -6.601 -12.004 1.00 89.56 92 GLY A N 1
ATOM 685 C CA . GLY A 1 92 ? 14.602 -7.014 -12.096 1.00 89.56 92 GLY A CA 1
ATOM 686 C C . GLY A 1 92 ? 15.253 -7.101 -10.708 1.00 89.56 92 GLY A C 1
ATOM 687 O O . GLY A 1 92 ? 14.801 -7.865 -9.855 1.00 89.56 92 GLY A O 1
ATOM 688 N N . ASN A 1 93 ? 16.285 -6.287 -10.463 1.00 88.38 93 ASN A N 1
ATOM 689 C CA . ASN A 1 93 ? 16.942 -6.181 -9.154 1.00 88.38 93 ASN A CA 1
ATOM 690 C C . ASN A 1 93 ? 16.385 -5.054 -8.273 1.00 88.38 93 ASN A C 1
ATOM 692 O O . ASN A 1 93 ? 16.794 -4.937 -7.118 1.00 88.38 93 ASN A O 1
ATOM 696 N N . THR A 1 94 ? 15.425 -4.271 -8.759 1.00 90.75 94 THR A N 1
ATOM 697 C CA . THR A 1 94 ? 14.895 -3.100 -8.058 1.00 90.75 94 THR A CA 1
ATOM 698 C C . THR A 1 94 ? 13.595 -3.435 -7.342 1.00 90.75 94 THR A C 1
ATOM 700 O O . THR A 1 94 ? 12.711 -4.080 -7.901 1.00 90.75 94 THR A O 1
ATOM 703 N N . ASP A 1 95 ? 13.488 -2.998 -6.093 1.00 92.56 95 ASP A N 1
ATOM 704 C CA . ASP A 1 95 ? 12.254 -3.048 -5.318 1.00 92.56 95 ASP A CA 1
ATOM 705 C C . ASP A 1 95 ? 11.511 -1.719 -5.489 1.00 92.56 95 ASP A C 1
ATOM 707 O O . ASP A 1 95 ? 12.046 -0.651 -5.195 1.00 92.56 95 ASP A O 1
ATOM 711 N N . VAL A 1 96 ? 10.295 -1.787 -6.025 1.00 92.56 96 VAL A N 1
ATOM 712 C CA . VAL A 1 96 ? 9.486 -0.635 -6.434 1.00 92.56 96 VAL A CA 1
ATOM 713 C C . VAL A 1 96 ? 8.199 -0.615 -5.607 1.00 92.56 96 VAL A C 1
ATOM 715 O O . VAL A 1 96 ? 7.406 -1.553 -5.708 1.00 92.56 96 VAL A O 1
ATOM 718 N N . PRO A 1 97 ? 7.953 0.413 -4.779 1.00 93.62 97 PRO A N 1
ATOM 719 C CA . PRO A 1 97 ? 6.683 0.561 -4.072 1.00 93.62 97 PRO A CA 1
ATOM 720 C C . PRO A 1 97 ? 5.504 0.622 -5.046 1.00 93.62 97 PRO A C 1
ATOM 722 O O . PRO A 1 97 ? 5.613 1.220 -6.118 1.00 93.62 97 PRO A O 1
ATOM 725 N N . LEU A 1 98 ? 4.359 0.043 -4.676 1.00 92.19 98 LEU A N 1
ATOM 726 C CA . LEU A 1 98 ? 3.156 0.088 -5.513 1.00 92.19 98 LEU A CA 1
ATOM 727 C C . LEU A 1 98 ? 2.731 1.535 -5.828 1.00 92.19 98 LEU A C 1
ATOM 729 O O . LEU A 1 98 ? 2.271 1.806 -6.933 1.00 92.19 98 LEU A O 1
ATOM 733 N N . SER A 1 99 ? 2.925 2.471 -4.894 1.00 92.31 99 SER A N 1
ATOM 734 C CA . SER A 1 99 ? 2.660 3.905 -5.094 1.00 92.31 99 SER A CA 1
ATOM 735 C C . SER A 1 99 ? 3.578 4.583 -6.115 1.00 92.31 99 SER A C 1
ATOM 737 O O . SER A 1 99 ? 3.211 5.622 -6.660 1.00 92.31 99 SER A O 1
ATOM 739 N N . SER A 1 100 ? 4.749 4.008 -6.395 1.00 93.75 100 SER A N 1
ATOM 740 C CA . SER A 1 100 ? 5.708 4.527 -7.376 1.00 93.75 100 SER A CA 1
ATOM 741 C C . SER A 1 100 ? 5.405 4.084 -8.808 1.00 93.75 100 SER A C 1
ATOM 743 O O . SER A 1 100 ? 6.056 4.562 -9.737 1.00 93.75 100 SER A O 1
ATOM 745 N N . VAL A 1 101 ? 4.448 3.174 -9.014 1.00 93.75 101 VAL A N 1
ATOM 746 C CA . VAL A 1 101 ? 4.042 2.719 -10.349 1.00 93.75 101 VAL A CA 1
ATOM 747 C C . VAL A 1 101 ? 3.225 3.807 -11.038 1.00 93.75 101 VAL A C 1
ATOM 749 O O . VAL A 1 101 ? 2.202 4.253 -10.527 1.00 93.75 101 VAL A O 1
ATOM 752 N N . THR A 1 102 ? 3.665 4.213 -12.225 1.00 94.19 102 THR A N 1
ATOM 753 C CA . THR A 1 102 ? 3.023 5.263 -13.029 1.00 94.19 102 THR A CA 1
ATOM 754 C C . THR A 1 102 ? 2.249 4.707 -14.219 1.00 94.19 102 THR A C 1
ATOM 756 O O . THR A 1 102 ? 1.308 5.342 -14.687 1.00 94.19 102 THR A O 1
ATOM 759 N N . GLU A 1 103 ? 2.599 3.511 -14.699 1.00 93.50 103 GLU A N 1
ATOM 760 C CA . GLU A 1 103 ? 1.922 2.856 -15.820 1.00 93.50 103 GLU A CA 1
ATOM 761 C C . GLU A 1 103 ? 2.027 1.328 -15.703 1.00 93.50 103 GLU A C 1
ATOM 763 O O . GLU A 1 103 ? 3.062 0.803 -15.291 1.00 93.50 103 GLU A O 1
ATOM 768 N N . VAL A 1 104 ? 0.980 0.605 -16.115 1.00 93.94 104 VAL A N 1
ATOM 769 C CA . VAL A 1 104 ? 0.981 -0.862 -16.241 1.00 93.94 104 VAL A CA 1
ATOM 770 C C . VAL A 1 104 ? 0.608 -1.229 -17.672 1.00 93.94 104 VAL A C 1
ATOM 772 O O . VAL A 1 104 ? -0.457 -0.853 -18.159 1.00 93.94 104 VAL A O 1
ATOM 775 N N . ARG A 1 105 ? 1.469 -1.996 -18.339 1.00 92.25 105 ARG A N 1
ATOM 776 C CA . ARG A 1 105 ? 1.248 -2.516 -19.690 1.00 92.25 105 ARG A CA 1
ATOM 777 C C . ARG A 1 105 ? 1.101 -4.028 -19.640 1.00 92.25 105 ARG A C 1
ATOM 779 O O . ARG A 1 105 ? 1.801 -4.709 -18.890 1.00 92.25 105 ARG A O 1
ATOM 786 N N . SER A 1 106 ? 0.214 -4.569 -20.474 1.00 80.56 106 SER A N 1
ATOM 787 C CA . SER A 1 106 ? 0.215 -6.011 -20.715 1.00 80.56 106 SER A CA 1
ATOM 788 C C . SER A 1 106 ? 1.564 -6.388 -21.315 1.00 80.56 106 SER A C 1
ATOM 790 O O . SER A 1 106 ? 2.000 -5.758 -22.280 1.00 80.56 106 SER A O 1
ATOM 792 N N . SER A 1 107 ? 2.218 -7.412 -20.772 1.00 66.06 107 SER A N 1
ATOM 793 C CA . SER A 1 107 ? 3.208 -8.137 -21.558 1.00 66.06 107 SER A CA 1
ATOM 794 C C . SER A 1 107 ? 2.435 -8.739 -22.733 1.00 66.06 107 SER A C 1
ATOM 796 O O . SER A 1 107 ? 1.478 -9.490 -22.543 1.00 66.06 107 SER A O 1
ATOM 798 N N . ALA A 1 108 ? 2.718 -8.271 -23.948 1.00 55.25 108 ALA A N 1
ATOM 799 C CA . ALA A 1 108 ? 2.222 -8.937 -25.142 1.00 55.25 108 ALA A CA 1
ATOM 800 C C . ALA A 1 108 ? 2.870 -10.328 -25.168 1.00 55.25 108 ALA A C 1
ATOM 802 O O . ALA A 1 108 ? 4.086 -10.426 -24.986 1.00 55.25 108 ALA A O 1
ATOM 803 N N . GLY A 1 109 ? 2.042 -11.369 -25.288 1.00 48.75 109 GLY A N 1
ATOM 804 C CA . GLY A 1 109 ? 2.506 -12.731 -25.553 1.00 48.75 109 GLY A CA 1
ATOM 805 C C . GLY A 1 109 ? 3.147 -12.847 -26.927 1.00 48.75 109 GLY A C 1
ATOM 806 O O . GLY A 1 109 ? 2.780 -12.040 -27.813 1.00 48.75 109 GLY A O 1
#

Foldseek 3Di:
DVVVVVVVVVPDDDPDDPPVVVVVVVVVVVVVVVVVVVVVVVVLVVLLVVQQVVLQVQAQWKWWFADPVRDIDIAHFPDWDDDDSWIWTDGPPDTGTPVRTDDIGGPDD

pLDDT: mean 82.04, std 16.52, range [45.22, 95.69]

Secondary structure (DSSP, 8-state):
-HHHHGGGGGGS-TT--HHHHHHHHHHHHHHHHHHHHHHHHHHHHHHHHHHHHHHHHHTTSEEEEE-TTS-EEEEEEEEEEEETTEEEEEETTEEEEGGGEEEEE----

Nearest PDB structures (foldseek):
  4y91-assembly2_I  TM=5.089E-01  e=1.771E-02  Thermotoga maritima MSB8
  4y91-assembly1_F  TM=4.475E-01  e=2.571E-02  Thermotoga maritima MSB8
  7ogw-assembly1_A  TM=4.424E-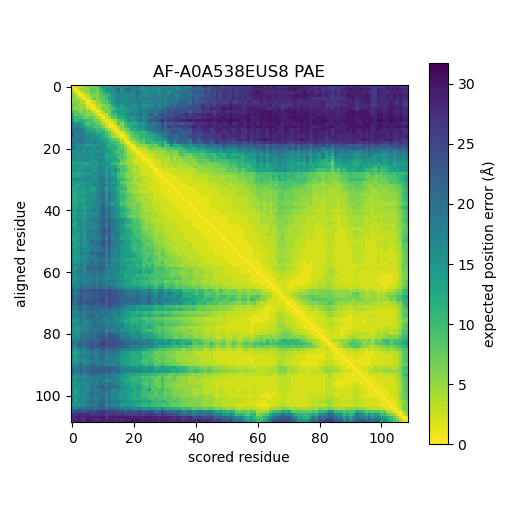01  e=6.525E-02  Neisseria meningitidis
  6gwk-assembly1_C  TM=4.423E-01  e=8.365E-02  Caulobacter vibrioides CB15
  4noy-assembly1_A  TM=4.144E-01  e=6.943E-02  Listeria monocytogenes

Radius of gyration: 25.89 Å; Cα contacts (8 Å, |Δi|>4): 123; chains: 1; bounding box: 57×24×69 Å

Solvent-accessible surface area (backbone atoms only — not comparable to full-atom values): 6294 Å² total; per-residue (Å²): 116,77,74,68,59,56,66,67,57,80,76,61,78,84,87,74,65,64,68,66,52,53,51,51,53,50,50,54,50,52,54,49,53,51,52,50,52,52,50,52,52,51,51,52,52,50,54,42,51,53,47,43,50,55,43,52,70,39,41,68,19,33,35,31,33,41,48,96,84,70,51,70,51,72,41,49,22,76,42,55,45,76,63,86,84,48,36,31,32,28,37,82,94,44,80,41,49,61,88,32,52,77,45,81,42,80,59,80,130

Sequence (109 aa):
FLKLLVAQMKYQDPSKPMDSNQLMAQTATFTQVEKLTEMLTTQQSMVTAQRLQAASDMVGRTVSYTTTDGHTGSGVVSSAKLSGSEPTLKVGNTDVPLSSVTEVRSSAG

Mean predicted aligned error: 10.68 Å